Protein AF-A0A926CT52-F1 (afdb_monomer_lite)

Radius of gyration: 29.95 Å; chains: 1; bounding box: 28×57×95 Å

Sequence (84 aa):
MTKTLTTLFLFSLIACGQTSVKQESDINRTETIDGWKTLKEKNYSIQYPSTWELDQSGQMGTSFILFSSLEEKEDQFMENINLI

Secondary structure (DSSP, 8-state):
---------------------------------TTEEEEE-SS-EEEEETTSEEE-S-GGG-SEEEEPPPSSTT-----EEEE-

Foldseek 3Di:
DDDPDPPDPDPPPPPPPPPPPPPPVPPVCPVPPPQWDWDDDPPDIDIDGVQWDKDCPCPPNWNIKTWHDQPDPPGPDTDIDTHD

pLDDT: mean 79.3, std 20.88, range [42.0, 98.44]

Structure (mmCIF, N/CA/C/O backbone):
data_AF-A0A926CT52-F1
#
_entry.id   AF-A0A926CT52-F1
#
loop_
_atom_site.group_PDB
_atom_site.id
_atom_site.type_symbol
_atom_site.label_atom_id
_atom_site.label_alt_id
_atom_site.label_comp_id
_atom_site.label_asym_id
_atom_site.label_entity_id
_atom_site.label_seq_id
_atom_site.pdbx_PDB_ins_code
_atom_site.Cartn_x
_atom_site.Cartn_y
_atom_site.Cartn_z
_atom_site.occupancy
_atom_site.B_iso_or_equiv
_atom_site.auth_seq_id
_atom_site.auth_comp_id
_atom_site.auth_asym_id
_atom_site.auth_atom_id
_atom_site.pdbx_PDB_model_num
ATOM 1 N N . MET A 1 1 ? -15.666 -45.361 73.890 1.00 45.97 1 MET A N 1
ATOM 2 C CA . MET A 1 1 ? -16.445 -45.206 72.642 1.00 45.97 1 MET A CA 1
ATOM 3 C C . MET A 1 1 ? -16.427 -43.727 72.241 1.00 45.97 1 MET A C 1
ATOM 5 O O . MET A 1 1 ? -17.353 -43.000 72.547 1.00 45.97 1 MET A O 1
ATOM 9 N N . THR A 1 2 ? -15.282 -43.151 71.864 1.00 48.19 2 THR A N 1
ATOM 10 C CA . THR A 1 2 ? -14.794 -43.018 70.470 1.00 48.19 2 THR A CA 1
ATOM 11 C C . THR A 1 2 ? -15.885 -42.640 69.472 1.00 48.19 2 THR A C 1
ATOM 13 O O . THR A 1 2 ? -16.459 -43.560 68.904 1.00 48.19 2 THR A O 1
ATOM 16 N N . LYS A 1 3 ? -16.112 -41.336 69.232 1.00 47.22 3 LYS A N 1
ATOM 17 C CA . LYS A 1 3 ? -16.393 -40.738 67.901 1.00 47.22 3 LYS A CA 1
ATOM 18 C C . LYS A 1 3 ? -16.063 -39.231 67.894 1.00 47.22 3 LYS A C 1
ATOM 20 O O . LYS A 1 3 ? -16.916 -38.394 67.643 1.00 47.22 3 LYS A O 1
ATOM 25 N N . THR A 1 4 ? -14.811 -38.875 68.169 1.00 56.53 4 THR A N 1
ATOM 26 C CA . THR A 1 4 ? -14.217 -37.638 67.637 1.00 56.53 4 THR A CA 1
ATOM 27 C C . THR A 1 4 ? -13.718 -37.970 66.228 1.00 56.53 4 THR A C 1
ATOM 29 O O . THR A 1 4 ? -12.652 -38.565 66.098 1.00 56.53 4 THR A O 1
ATOM 32 N N . LEU A 1 5 ? -14.506 -37.704 65.179 1.00 56.41 5 LEU A N 1
ATOM 33 C CA . LEU A 1 5 ? -14.083 -37.967 63.789 1.00 56.41 5 LEU A CA 1
ATOM 34 C C . LEU A 1 5 ? -14.529 -36.882 62.802 1.00 56.41 5 LEU A C 1
ATOM 36 O O . LEU A 1 5 ? -14.850 -37.163 61.656 1.00 56.41 5 LEU A O 1
ATOM 40 N N . THR A 1 6 ? -14.518 -35.621 63.215 1.00 52.62 6 THR A N 1
ATOM 41 C CA . THR A 1 6 ? -14.762 -34.520 62.270 1.00 52.62 6 THR A CA 1
ATOM 42 C C . THR A 1 6 ? -13.656 -33.485 62.367 1.00 52.62 6 THR A C 1
ATOM 44 O O . THR A 1 6 ? -13.890 -32.291 62.494 1.00 52.62 6 THR A O 1
ATOM 47 N N . THR A 1 7 ? -12.419 -33.973 62.309 1.00 53.69 7 THR A N 1
ATOM 48 C CA . THR A 1 7 ? -11.239 -33.164 62.014 1.00 53.69 7 THR A CA 1
ATOM 49 C C . THR A 1 7 ? -10.653 -33.713 60.721 1.00 53.69 7 THR A C 1
ATOM 51 O O . THR A 1 7 ? -10.537 -34.928 60.583 1.00 53.69 7 THR A O 1
ATOM 54 N N . LEU A 1 8 ? -10.252 -32.812 59.819 1.00 56.62 8 LEU A N 1
ATOM 55 C CA . LEU A 1 8 ? -9.522 -33.068 58.571 1.00 56.62 8 LEU A CA 1
ATOM 56 C C . LEU A 1 8 ? -10.353 -33.243 57.282 1.00 56.62 8 LEU A C 1
ATOM 58 O O . LEU A 1 8 ? -10.066 -34.116 56.469 1.00 56.62 8 LEU A O 1
ATOM 62 N N . PHE A 1 9 ? -11.302 -32.338 57.008 1.00 51.38 9 PHE A N 1
ATOM 63 C CA . PHE A 1 9 ? -11.636 -32.035 55.608 1.00 51.38 9 PHE A CA 1
ATOM 64 C C . PHE A 1 9 ? -10.692 -30.947 55.080 1.00 51.38 9 PHE A C 1
ATOM 66 O O . PHE A 1 9 ? -10.949 -29.751 55.168 1.00 51.38 9 PHE A O 1
ATOM 73 N N . LEU A 1 10 ? -9.530 -31.439 54.645 1.00 52.38 10 LEU A N 1
ATOM 74 C CA . LEU A 1 10 ? -8.717 -30.983 53.520 1.00 52.38 10 LEU A CA 1
ATOM 75 C C . LEU A 1 10 ? -8.716 -29.478 53.191 1.00 52.38 10 LEU A C 1
ATOM 77 O O . LEU A 1 10 ? -9.536 -28.969 52.426 1.00 52.38 10 LEU A O 1
ATOM 81 N N . PHE A 1 11 ? -7.639 -28.839 53.652 1.00 55.72 11 PHE A N 1
ATOM 82 C CA . PHE A 1 11 ? -6.940 -27.712 53.030 1.00 55.72 11 PHE A CA 1
ATOM 83 C C . PHE A 1 11 ? -6.688 -27.941 51.521 1.00 55.72 1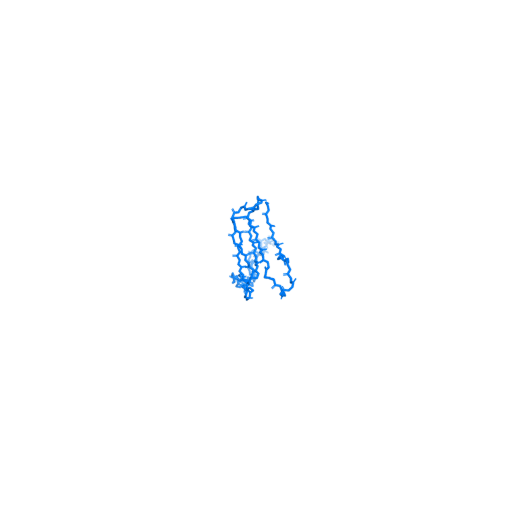1 PHE A C 1
ATOM 85 O O . PHE A 1 11 ? -5.573 -28.249 51.110 1.00 55.72 11 PHE A O 1
ATOM 92 N N . SER A 1 12 ? -7.712 -27.808 50.678 1.00 53.03 12 SER A N 1
ATOM 93 C CA . SER A 1 12 ? -7.594 -28.002 49.220 1.00 53.03 12 SER A CA 1
ATOM 94 C C . SER A 1 12 ? -7.868 -26.741 48.394 1.00 53.03 12 SER A C 1
ATOM 96 O O . SER A 1 12 ? -7.928 -26.812 47.173 1.00 53.03 12 SER A O 1
ATOM 98 N N . LEU A 1 13 ? -7.958 -25.566 49.027 1.00 59.25 13 LEU A N 1
ATOM 99 C CA . LEU A 1 13 ? -8.165 -24.293 48.317 1.00 59.25 13 LEU A CA 1
ATOM 100 C C . LEU A 1 13 ? -6.902 -23.440 48.144 1.00 59.25 13 LEU A C 1
ATOM 102 O O . LEU A 1 13 ? -6.993 -22.315 47.669 1.00 59.25 13 LEU A O 1
ATOM 106 N N . ILE A 1 14 ? -5.716 -23.978 48.437 1.00 62.75 14 ILE A N 1
ATOM 107 C CA . ILE A 1 14 ? -4.455 -23.376 47.979 1.00 62.75 14 ILE A CA 1
ATOM 108 C C . ILE A 1 14 ? -3.962 -24.173 46.768 1.00 62.75 14 ILE A C 1
ATOM 110 O O . ILE A 1 14 ? -2.842 -24.674 46.728 1.00 62.75 14 ILE A O 1
ATOM 114 N N . ALA A 1 15 ? -4.824 -24.318 45.759 1.00 56.75 15 ALA A N 1
ATOM 115 C CA . ALA A 1 15 ? -4.321 -24.477 44.407 1.00 56.75 15 ALA A CA 1
ATOM 116 C C . ALA A 1 15 ? -3.749 -23.110 44.034 1.00 56.75 15 ALA A C 1
ATOM 118 O O . ALA A 1 15 ? -4.475 -22.205 43.623 1.00 56.75 15 ALA A O 1
ATOM 119 N N . CYS A 1 16 ? -2.451 -22.941 44.296 1.00 57.81 16 CYS A N 1
ATOM 120 C CA . CYS A 1 16 ? -1.667 -21.844 43.763 1.00 57.81 16 CYS A CA 1
ATOM 121 C C . CYS A 1 16 ? -2.070 -21.648 42.303 1.00 57.81 16 CYS A C 1
ATOM 123 O O . CYS A 1 16 ? -1.874 -22.541 41.481 1.00 57.81 16 CYS A O 1
ATOM 125 N N . GLY A 1 17 ? -2.616 -20.475 41.988 1.00 53.62 17 GLY A N 1
ATOM 126 C CA . GLY A 1 17 ? -2.779 -19.989 40.626 1.00 53.62 17 GLY A CA 1
ATOM 127 C C . GLY A 1 17 ? -1.425 -19.719 39.973 1.00 53.62 17 GLY A C 1
ATOM 128 O O . GLY A 1 17 ? -1.194 -18.628 39.469 1.00 53.62 17 GLY A O 1
ATOM 129 N N . GLN A 1 18 ? -0.519 -20.699 39.968 1.00 60.31 18 GLN A N 1
ATOM 130 C CA . GLN A 1 18 ? 0.572 -20.762 39.009 1.00 60.31 18 GLN A CA 1
ATOM 131 C C . GLN A 1 18 ? -0.008 -21.286 37.695 1.00 60.31 18 GLN A C 1
ATOM 133 O O . GLN A 1 18 ? 0.345 -22.354 37.204 1.00 60.31 18 GLN A O 1
ATOM 138 N N . THR A 1 19 ? -0.875 -20.475 37.084 1.00 51.34 19 THR A N 1
ATOM 139 C CA . THR A 1 19 ? -0.752 -20.330 35.640 1.00 51.34 19 THR A CA 1
ATOM 140 C C . THR A 1 19 ? 0.667 -19.834 35.447 1.00 51.34 19 THR A C 1
ATOM 142 O O . THR A 1 19 ? 1.018 -18.738 35.889 1.00 51.34 19 THR A O 1
ATOM 145 N N . SER A 1 20 ? 1.514 -20.671 34.859 1.00 55.84 20 SER A N 1
ATOM 146 C CA . SER A 1 20 ? 2.697 -20.170 34.192 1.00 55.84 20 SER A CA 1
ATOM 147 C C . SER A 1 20 ? 2.182 -19.159 33.178 1.00 55.84 20 SER A C 1
ATOM 149 O O . SER A 1 20 ? 1.733 -19.526 32.094 1.00 55.84 20 SER A O 1
ATOM 151 N N . VAL A 1 21 ? 2.203 -17.878 33.546 1.00 48.44 21 VAL A N 1
ATOM 152 C CA . VAL A 1 21 ? 2.339 -16.821 32.563 1.00 48.44 21 VAL A CA 1
ATOM 153 C C . VAL A 1 21 ? 3.668 -17.165 31.914 1.00 48.44 21 VAL A C 1
ATOM 155 O O . VAL A 1 21 ? 4.736 -16.838 32.430 1.00 48.44 21 VAL A O 1
ATOM 158 N N . L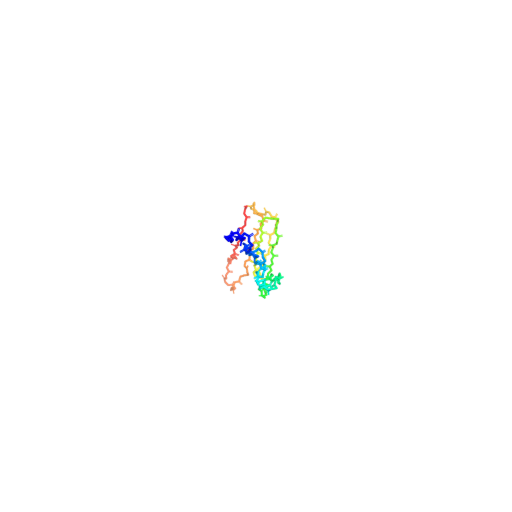YS A 1 22 ? 3.611 -17.930 30.817 1.00 42.00 22 LYS A N 1
ATOM 159 C CA . LYS A 1 22 ? 4.600 -17.758 29.772 1.00 42.00 22 LYS A CA 1
ATOM 160 C C . LYS A 1 22 ? 4.550 -16.267 29.532 1.00 42.00 22 LYS A C 1
ATOM 162 O O . LYS A 1 22 ? 3.549 -15.744 29.055 1.00 42.00 22 LYS A O 1
ATOM 167 N N . GLN A 1 23 ? 5.593 -15.598 29.984 1.00 46.81 23 GLN A N 1
ATOM 168 C CA . GLN A 1 23 ? 5.927 -14.274 29.537 1.00 46.81 23 GLN A CA 1
ATOM 169 C C . GLN A 1 23 ? 6.256 -14.461 28.050 1.00 46.81 23 GLN A C 1
ATOM 171 O O . GLN A 1 23 ? 7.413 -14.517 27.649 1.00 46.81 23 GLN A O 1
ATOM 176 N N . GLU A 1 24 ? 5.222 -14.641 27.222 1.00 51.97 24 GLU A N 1
ATOM 177 C CA . GLU A 1 24 ? 5.221 -13.956 25.951 1.00 51.97 24 GLU A CA 1
ATOM 178 C C . GLU A 1 24 ? 5.325 -12.507 26.380 1.00 51.97 24 GLU A C 1
ATOM 180 O O . GLU A 1 24 ? 4.397 -11.895 26.903 1.00 51.97 24 GLU A O 1
ATOM 185 N N . SER A 1 25 ? 6.557 -12.011 26.332 1.00 45.28 25 SER A N 1
ATOM 186 C CA . SER A 1 25 ? 6.758 -10.603 26.139 1.00 45.28 25 SER A CA 1
ATOM 187 C C . SER A 1 25 ? 5.862 -10.260 24.959 1.00 45.28 25 SER A C 1
ATOM 189 O O . SER A 1 25 ? 6.210 -10.582 23.820 1.00 45.28 25 SER A O 1
ATOM 191 N N . ASP A 1 26 ? 4.710 -9.666 25.252 1.00 49.69 26 ASP A N 1
ATOM 192 C CA . ASP A 1 26 ? 3.965 -8.802 24.352 1.00 49.69 26 ASP A CA 1
ATOM 193 C C . ASP A 1 26 ? 4.915 -7.663 23.966 1.00 49.69 26 ASP A C 1
ATOM 195 O O . ASP A 1 26 ? 4.787 -6.500 24.351 1.00 49.69 26 ASP A O 1
ATOM 199 N N . ILE A 1 27 ? 5.951 -8.007 23.204 1.00 47.41 27 ILE A N 1
ATOM 200 C CA . ILE A 1 27 ? 6.506 -7.084 22.258 1.00 47.41 27 ILE A CA 1
ATOM 201 C C . ILE A 1 27 ? 5.315 -6.879 21.346 1.00 47.41 27 ILE A C 1
ATOM 203 O O . ILE A 1 27 ? 4.893 -7.799 20.649 1.00 47.41 27 ILE A O 1
ATOM 207 N N . ASN A 1 28 ? 4.764 -5.673 21.397 1.00 50.34 28 ASN A N 1
ATOM 208 C CA . ASN A 1 28 ? 4.099 -5.028 20.283 1.00 50.34 28 ASN A CA 1
ATOM 209 C C . ASN A 1 28 ? 5.021 -5.106 19.059 1.00 50.34 28 ASN A C 1
ATOM 211 O O . ASN A 1 28 ? 5.541 -4.096 18.583 1.00 50.34 28 ASN A O 1
ATOM 215 N N . ARG A 1 29 ? 5.281 -6.309 18.552 1.00 53.06 29 ARG A N 1
ATOM 216 C CA . ARG A 1 29 ? 5.895 -6.517 17.272 1.00 53.06 29 ARG A CA 1
ATOM 217 C C . ARG A 1 29 ? 4.731 -6.292 16.332 1.00 53.06 29 ARG A C 1
ATOM 219 O O . ARG A 1 29 ? 4.064 -7.205 15.867 1.00 53.06 29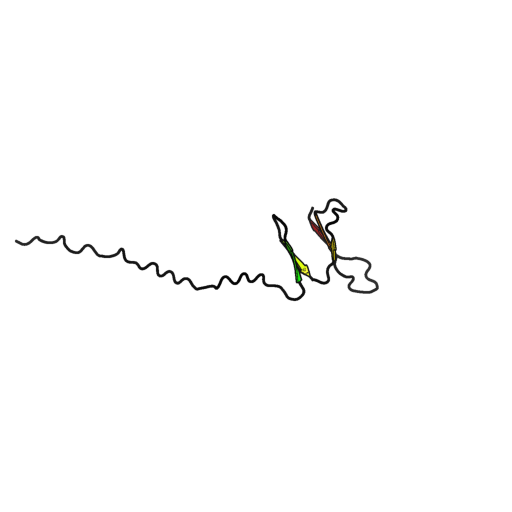 ARG A O 1
ATOM 226 N N . THR A 1 30 ? 4.491 -5.008 16.080 1.00 57.59 30 THR A N 1
ATOM 227 C CA . THR A 1 30 ? 4.242 -4.615 14.703 1.00 57.59 30 THR A CA 1
ATOM 228 C C . THR A 1 30 ? 5.424 -5.248 13.980 1.00 57.59 30 THR A C 1
ATOM 230 O O . THR A 1 30 ? 6.547 -4.778 14.155 1.00 57.59 30 THR A O 1
ATOM 233 N N . GLU A 1 31 ? 5.236 -6.434 13.392 1.00 59.88 31 GLU A N 1
ATOM 234 C CA . GLU A 1 31 ? 6.241 -7.025 12.520 1.00 59.88 31 GLU A CA 1
ATOM 235 C C . GLU A 1 31 ? 6.352 -6.011 11.396 1.00 59.88 31 GLU A C 1
ATOM 237 O O . GLU A 1 31 ? 5.540 -5.991 10.477 1.00 59.88 31 GLU A O 1
ATOM 242 N N . THR A 1 32 ? 7.258 -5.051 11.563 1.00 62.91 32 THR A N 1
ATOM 243 C CA . THR A 1 32 ? 7.629 -4.125 10.516 1.00 62.91 32 THR A CA 1
ATOM 244 C C . THR A 1 32 ? 8.303 -5.011 9.495 1.00 62.91 32 THR A C 1
ATOM 246 O O . THR A 1 32 ? 9.478 -5.350 9.644 1.00 62.91 32 THR A O 1
ATOM 249 N N . ILE A 1 33 ? 7.513 -5.486 8.534 1.00 80.75 33 ILE A N 1
ATOM 250 C CA . ILE A 1 33 ? 8.045 -6.155 7.362 1.00 80.75 33 ILE A CA 1
ATOM 251 C C . ILE A 1 33 ? 8.958 -5.113 6.727 1.00 80.75 33 ILE A C 1
ATOM 253 O O . ILE A 1 33 ? 8.515 -4.007 6.407 1.00 80.75 33 ILE A O 1
ATOM 257 N N . ASP A 1 34 ? 10.251 -5.415 6.663 1.00 86.75 34 ASP A N 1
ATOM 258 C CA . ASP A 1 34 ? 11.225 -4.460 6.154 1.00 86.75 34 ASP A CA 1
ATOM 259 C C . ASP A 1 34 ? 10.834 -4.040 4.731 1.00 86.75 34 ASP A C 1
ATOM 261 O O . ASP A 1 34 ? 10.404 -4.859 3.916 1.00 86.75 34 ASP A O 1
ATOM 265 N N . GLY A 1 35 ? 10.890 -2.738 4.464 1.00 92.94 35 GLY A N 1
ATOM 266 C CA . GLY A 1 35 ? 10.406 -2.168 3.209 1.00 92.94 35 GLY A CA 1
ATOM 267 C C . GLY A 1 35 ? 8.883 -2.057 3.062 1.00 92.94 35 GLY A C 1
ATOM 268 O O . GLY A 1 35 ? 8.439 -1.760 1.954 1.00 92.94 35 GLY A O 1
ATOM 269 N N . TRP A 1 36 ? 8.078 -2.232 4.118 1.00 96.44 36 TRP A N 1
ATOM 270 C CA . TRP A 1 36 ? 6.624 -1.995 4.099 1.00 96.44 36 TRP A CA 1
ATOM 271 C C . TRP A 1 36 ? 6.218 -0.776 4.936 1.00 96.44 36 TRP A C 1
ATOM 273 O O . TRP A 1 36 ? 6.830 -0.441 5.950 1.00 96.44 36 TRP A O 1
ATOM 283 N N . LYS A 1 37 ? 5.153 -0.103 4.501 1.00 96.44 37 LYS A N 1
ATOM 284 C CA . LYS A 1 37 ? 4.476 0.992 5.203 1.00 96.44 37 LYS A CA 1
ATOM 285 C C . LYS A 1 37 ? 3.141 0.492 5.753 1.00 96.44 37 LYS A C 1
ATOM 287 O O . LYS A 1 37 ? 2.584 -0.486 5.262 1.00 96.44 37 LYS A O 1
ATOM 292 N N . THR A 1 38 ? 2.613 1.163 6.773 1.00 96.75 38 THR A N 1
ATOM 293 C CA . THR A 1 38 ? 1.285 0.867 7.330 1.00 96.75 38 THR A CA 1
ATOM 294 C C . THR A 1 38 ? 0.402 2.103 7.258 1.00 96.75 38 THR A C 1
ATOM 296 O O . THR A 1 38 ? 0.726 3.118 7.874 1.00 96.75 38 THR A O 1
ATOM 299 N N . LEU A 1 39 ? -0.742 1.993 6.582 1.00 97.31 39 LEU A N 1
ATOM 300 C CA . LEU A 1 39 ? -1.849 2.934 6.723 1.00 97.31 39 LEU A CA 1
ATOM 301 C C . LEU A 1 39 ? -2.705 2.468 7.906 1.00 97.31 39 LEU A C 1
ATOM 303 O O . LEU A 1 39 ? -3.203 1.339 7.912 1.00 97.31 39 LEU A O 1
ATOM 307 N N . LYS A 1 40 ? -2.830 3.314 8.933 1.00 97.06 40 LYS A N 1
ATOM 308 C CA . LYS A 1 40 ? -3.661 3.056 10.115 1.00 97.06 40 LYS A CA 1
ATOM 309 C C . LYS A 1 40 ? -4.847 4.003 10.107 1.00 97.06 40 LYS A C 1
ATOM 311 O O . LYS A 1 40 ? -4.665 5.209 10.222 1.00 97.06 40 LYS A O 1
ATOM 316 N N . GLU A 1 41 ? -6.037 3.432 10.049 1.00 96.38 41 GLU A N 1
ATOM 317 C CA . GLU A 1 41 ? -7.301 4.150 10.089 1.00 96.38 41 GLU A CA 1
ATOM 318 C C . GLU A 1 41 ? -8.119 3.701 11.301 1.00 96.38 41 GLU A C 1
ATOM 320 O O . GLU A 1 41 ? -7.769 2.751 12.006 1.00 96.38 41 GLU A O 1
ATOM 325 N N . LYS A 1 42 ? -9.226 4.395 11.579 1.00 95.19 42 LYS A N 1
ATOM 326 C CA . LYS A 1 42 ? -10.024 4.147 12.792 1.00 95.19 42 LYS A CA 1
ATOM 327 C C . LYS A 1 42 ? -10.509 2.693 12.919 1.00 95.19 42 LYS A C 1
ATOM 329 O O . LYS A 1 42 ? -10.531 2.160 14.023 1.00 95.19 42 LYS A O 1
ATOM 334 N N . ASN A 1 43 ? -10.920 2.083 11.805 1.00 96.00 43 ASN A N 1
ATOM 335 C CA . ASN A 1 43 ? -11.584 0.771 11.784 1.00 96.00 43 ASN A CA 1
ATOM 336 C C . ASN A 1 43 ? -10.821 -0.290 10.978 1.00 96.00 43 ASN A C 1
ATOM 338 O O . ASN A 1 43 ? -11.264 -1.434 10.911 1.00 96.00 43 ASN A O 1
ATOM 342 N N . TYR A 1 44 ? -9.715 0.083 10.337 1.00 95.81 44 TYR A N 1
ATOM 343 C CA . TYR A 1 44 ? -8.908 -0.828 9.539 1.00 95.81 44 TYR A CA 1
ATOM 344 C C . TYR A 1 44 ? -7.450 -0.385 9.529 1.00 95.81 44 TYR A C 1
ATOM 346 O O . TYR A 1 44 ? -7.112 0.764 9.811 1.00 95.81 44 TYR A O 1
ATOM 354 N N . SER A 1 45 ? -6.577 -1.312 9.177 1.00 96.44 45 SER A N 1
ATOM 355 C CA . SER A 1 45 ? -5.211 -1.003 8.796 1.00 96.44 45 SER A CA 1
ATOM 356 C C . SER A 1 45 ? -4.821 -1.868 7.611 1.00 96.44 45 SER A C 1
ATOM 358 O O . SER A 1 45 ? -5.344 -2.968 7.427 1.00 96.44 45 SER A O 1
ATOM 360 N N . ILE A 1 46 ? -3.907 -1.355 6.800 1.00 96.62 46 ILE A N 1
ATOM 361 C CA . ILE A 1 46 ? -3.320 -2.100 5.694 1.00 96.62 46 ILE A CA 1
ATOM 362 C C . ILE A 1 46 ? -1.819 -1.852 5.674 1.00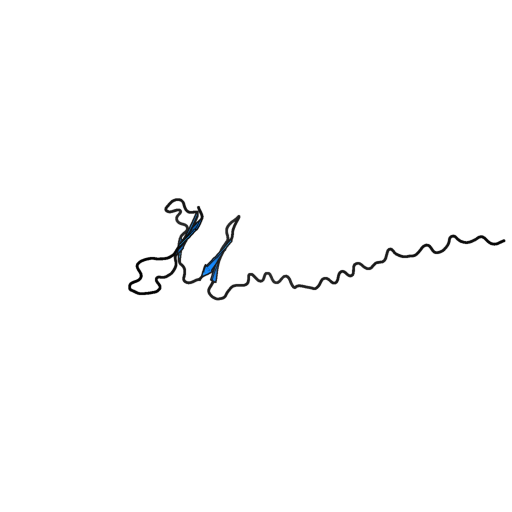 96.62 46 ILE A C 1
ATOM 364 O O . ILE A 1 46 ? -1.352 -0.722 5.833 1.00 96.62 46 ILE A O 1
ATOM 368 N N . GLN A 1 47 ? -1.062 -2.932 5.519 1.00 97.06 47 GLN A N 1
ATOM 369 C CA . GLN A 1 47 ? 0.359 -2.856 5.223 1.00 97.06 47 GLN A CA 1
ATOM 370 C C . GLN A 1 47 ? 0.546 -2.972 3.716 1.00 97.06 47 GLN A C 1
ATOM 372 O O . GLN A 1 47 ? -0.127 -3.780 3.078 1.00 97.06 47 GLN A O 1
ATOM 377 N N . TYR A 1 48 ? 1.451 -2.173 3.163 1.00 96.81 48 TYR A N 1
ATOM 378 C CA . TYR A 1 48 ? 1.741 -2.150 1.733 1.00 96.81 48 TYR A CA 1
ATOM 379 C C . TYR A 1 48 ? 3.233 -1.908 1.471 1.00 96.81 48 TYR A C 1
ATOM 381 O O . TYR A 1 48 ? 3.906 -1.316 2.324 1.00 96.81 48 TYR A O 1
ATOM 389 N N . PRO A 1 49 ? 3.781 -2.345 0.322 1.00 96.44 49 PRO A N 1
ATOM 390 C CA . PRO A 1 49 ? 5.179 -2.102 -0.010 1.00 96.44 49 PRO A CA 1
ATOM 391 C C . PRO A 1 49 ? 5.499 -0.607 -0.025 1.00 96.44 49 PRO A C 1
ATOM 393 O O . PRO A 1 49 ? 4.732 0.214 -0.517 1.00 96.44 49 PRO A O 1
ATOM 396 N N . SER A 1 50 ? 6.662 -0.229 0.493 1.00 95.94 50 SER A N 1
ATOM 397 C CA . SER A 1 50 ? 7.081 1.175 0.580 1.00 95.94 50 SER A CA 1
ATOM 398 C C . SER A 1 50 ? 7.278 1.849 -0.780 1.00 95.94 50 SER A C 1
ATOM 400 O O . SER A 1 50 ? 7.231 3.082 -0.835 1.00 95.94 50 SER A O 1
ATOM 402 N N . THR A 1 51 ? 7.470 1.050 -1.833 1.00 95.12 51 THR A N 1
ATOM 403 C CA . THR A 1 51 ? 7.566 1.457 -3.240 1.00 95.12 51 THR A CA 1
ATOM 404 C C . THR A 1 51 ? 6.216 1.807 -3.858 1.00 95.12 51 THR A C 1
ATOM 406 O O . THR A 1 51 ? 6.187 2.476 -4.885 1.00 95.12 51 THR A O 1
ATOM 409 N N . TRP A 1 52 ? 5.108 1.380 -3.248 1.00 97.44 52 TRP A N 1
ATOM 410 C CA . TRP A 1 52 ? 3.771 1.702 -3.732 1.00 97.44 52 TRP A CA 1
ATOM 411 C C . TRP A 1 52 ? 3.367 3.114 -3.304 1.00 97.44 52 TRP A C 1
ATOM 413 O O . TRP A 1 52 ? 3.707 3.586 -2.208 1.00 97.44 52 TRP A O 1
ATOM 423 N N . GLU A 1 53 ? 2.626 3.783 -4.180 1.00 97.69 53 GLU A N 1
ATOM 424 C CA . GLU A 1 53 ? 2.105 5.126 -3.951 1.00 97.69 53 GLU A CA 1
ATOM 425 C C . GLU A 1 53 ? 0.742 5.050 -3.259 1.00 97.69 53 GLU A C 1
ATOM 427 O O . GLU A 1 53 ? -0.134 4.299 -3.679 1.00 97.69 53 GLU A O 1
ATOM 432 N N . LEU A 1 54 ? 0.567 5.821 -2.182 1.00 98.00 54 LEU A N 1
ATOM 433 C CA . LEU A 1 54 ? -0.700 5.942 -1.463 1.00 98.00 54 LEU A CA 1
ATOM 434 C C . LEU A 1 54 ? -1.404 7.236 -1.877 1.00 98.00 54 LEU A C 1
ATOM 436 O O . LEU A 1 54 ? -0.885 8.324 -1.632 1.00 98.00 54 LEU A O 1
ATOM 440 N N . ASP A 1 55 ? -2.615 7.102 -2.404 1.00 98.19 55 ASP A N 1
ATOM 441 C CA . ASP A 1 55 ? -3.531 8.196 -2.705 1.00 98.19 55 ASP A CA 1
ATOM 442 C C . ASP A 1 55 ? -4.750 8.137 -1.769 1.00 98.19 55 ASP A C 1
ATOM 444 O O . ASP A 1 55 ? -5.452 7.130 -1.702 1.00 98.19 55 ASP A O 1
ATOM 448 N N . GLN A 1 56 ? -5.009 9.227 -1.041 1.00 97.50 56 GLN A N 1
ATOM 449 C CA . GLN A 1 56 ? -6.176 9.403 -0.161 1.00 97.50 56 GLN A CA 1
ATOM 450 C C . GLN A 1 56 ? -7.048 10.600 -0.589 1.00 97.50 56 GLN A C 1
ATOM 452 O O . GLN A 1 56 ? -7.744 11.201 0.229 1.00 97.50 56 GLN A O 1
ATOM 457 N N . SER A 1 57 ? -7.000 10.990 -1.866 1.00 98.12 57 SER A N 1
ATOM 458 C CA . SER A 1 57 ? -7.717 12.152 -2.416 1.00 98.12 57 SER A CA 1
ATOM 459 C C . SER A 1 57 ? -9.240 12.005 -2.442 1.00 98.12 57 SER A C 1
ATOM 461 O O . SER A 1 57 ? -9.947 13.003 -2.580 1.00 98.12 57 SER A O 1
ATOM 463 N N . GLY A 1 58 ? -9.763 10.783 -2.336 1.00 96.88 58 GLY A N 1
ATOM 464 C CA . GLY A 1 58 ? -11.194 10.524 -2.490 1.00 96.88 58 GLY A CA 1
ATOM 465 C C . GLY A 1 58 ? -11.648 10.346 -3.940 1.00 96.88 58 GLY A C 1
ATOM 466 O O . GLY A 1 58 ? -12.853 10.263 -4.200 1.00 96.88 58 GLY A O 1
ATOM 467 N N . GLN A 1 59 ? -10.720 10.332 -4.906 1.00 96.25 59 GLN A N 1
ATOM 468 C CA . GLN A 1 59 ? -11.080 10.214 -6.316 1.00 96.25 59 GLN A CA 1
ATOM 469 C C . GLN A 1 59 ? -11.870 8.932 -6.593 1.00 96.25 59 GLN A C 1
ATOM 471 O O . GLN A 1 59 ? -11.692 7.911 -5.937 1.00 96.25 59 GLN A O 1
ATOM 476 N N . MET A 1 60 ? -12.794 8.998 -7.553 1.00 94.88 60 MET A N 1
ATOM 477 C CA . MET A 1 60 ? -13.677 7.876 -7.903 1.00 94.88 60 MET A CA 1
ATOM 478 C C . MET A 1 60 ? -14.500 7.313 -6.722 1.00 94.88 60 MET A C 1
ATOM 480 O O . MET A 1 60 ? -15.040 6.215 -6.824 1.00 94.88 60 MET A O 1
ATOM 484 N N . GLY A 1 61 ? -14.639 8.061 -5.619 1.00 97.44 61 GLY A N 1
ATOM 485 C CA . GLY A 1 61 ? -15.407 7.643 -4.445 1.00 97.44 61 GLY A CA 1
ATOM 486 C C . GLY A 1 61 ? -14.687 6.650 -3.529 1.00 97.44 61 GLY A C 1
ATOM 487 O O . GLY A 1 61 ? -15.340 6.043 -2.689 1.00 97.44 61 GLY A O 1
ATOM 488 N N . THR A 1 62 ? -13.373 6.470 -3.676 1.00 97.75 62 THR A N 1
ATOM 489 C CA . THR A 1 62 ? -12.585 5.565 -2.823 1.00 97.75 62 THR A CA 1
ATOM 490 C C . THR A 1 62 ? -12.100 6.258 -1.550 1.00 97.75 62 THR A C 1
ATOM 492 O O . THR A 1 62 ? -11.763 7.436 -1.584 1.00 97.75 62 THR A O 1
ATOM 495 N N . SER A 1 63 ? -11.958 5.521 -0.450 1.00 97.38 63 SER A N 1
ATOM 496 C CA . SER A 1 63 ? -11.264 5.980 0.762 1.00 97.38 63 SER A CA 1
ATOM 497 C C . SER A 1 63 ? -9.747 6.104 0.559 1.00 97.38 63 SER A C 1
ATOM 499 O O . SER A 1 63 ? -9.133 7.058 1.034 1.00 97.38 63 SER A O 1
ATOM 501 N N . PHE A 1 64 ? -9.140 5.141 -0.139 1.00 98.19 64 PHE A N 1
ATOM 502 C CA . PHE A 1 64 ? -7.745 5.195 -0.576 1.00 98.19 64 PHE A CA 1
ATOM 503 C C . PHE A 1 64 ? -7.540 4.359 -1.843 1.00 98.19 64 PHE A C 1
ATOM 505 O O . PHE A 1 64 ? -8.324 3.444 -2.125 1.00 98.19 64 PHE A O 1
ATOM 512 N N . ILE A 1 65 ? -6.440 4.629 -2.544 1.00 98.38 65 ILE A N 1
ATOM 513 C CA . ILE A 1 65 ? -5.887 3.789 -3.604 1.00 98.38 65 ILE A CA 1
ATOM 514 C C . ILE A 1 65 ? -4.392 3.600 -3.331 1.00 98.38 65 ILE A C 1
ATOM 516 O O . ILE A 1 65 ? -3.676 4.554 -3.037 1.00 98.38 65 ILE A O 1
ATOM 520 N N . LEU A 1 66 ? -3.926 2.358 -3.393 1.00 98.44 66 LEU A N 1
ATOM 521 C CA . LEU A 1 66 ? -2.513 2.007 -3.386 1.00 98.44 66 LEU A CA 1
ATOM 522 C C . LEU A 1 66 ? -2.125 1.592 -4.799 1.00 98.44 66 LEU A C 1
ATOM 524 O O . LEU A 1 66 ? -2.678 0.610 -5.290 1.00 98.44 66 LEU A O 1
ATOM 528 N N . PHE A 1 67 ? -1.195 2.306 -5.425 1.00 97.75 67 PHE A N 1
ATOM 529 C CA . PHE A 1 67 ? -0.713 2.005 -6.771 1.00 97.75 67 PHE A CA 1
ATOM 530 C C . PHE A 1 67 ? 0.656 1.318 -6.737 1.00 97.75 67 PHE A C 1
ATOM 532 O O . PHE A 1 67 ? 1.564 1.779 -6.034 1.00 97.75 67 PHE A O 1
ATOM 539 N N . SER A 1 68 ? 0.817 0.241 -7.508 1.00 96.69 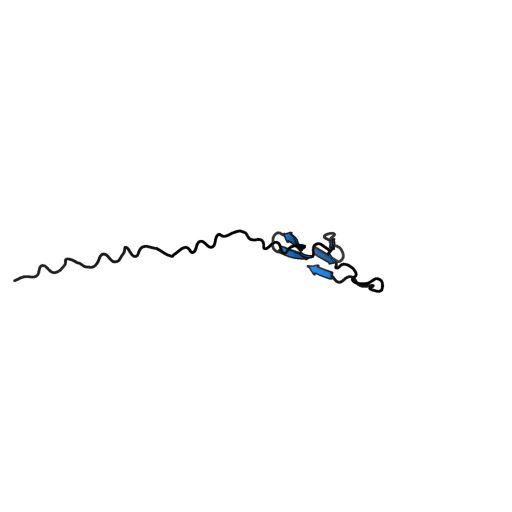68 SER A N 1
ATOM 540 C CA . SER A 1 68 ? 2.119 -0.379 -7.759 1.00 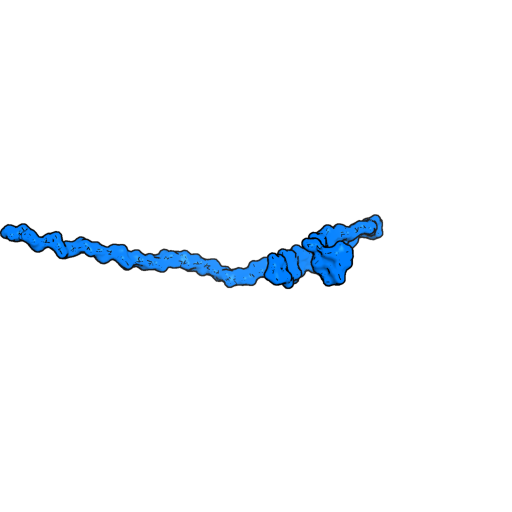96.69 68 SER A CA 1
ATOM 541 C C . SER A 1 68 ? 3.034 0.556 -8.560 1.00 96.69 68 SER A C 1
ATOM 543 O O . SER A 1 68 ? 2.597 1.524 -9.182 1.00 96.69 68 SER A O 1
ATOM 545 N N . SER A 1 69 ? 4.337 0.279 -8.527 1.00 93.50 69 SER A N 1
ATOM 546 C CA . SER A 1 69 ? 5.263 0.824 -9.525 1.00 93.50 69 SER A CA 1
ATOM 547 C C . SER A 1 69 ? 5.102 0.045 -10.832 1.00 93.50 69 SER A C 1
ATOM 549 O O . SER A 1 69 ? 4.868 -1.157 -10.772 1.00 93.50 69 SER A O 1
ATOM 551 N N . LEU A 1 70 ? 5.305 0.695 -11.981 1.00 93.25 70 LEU A N 1
ATOM 552 C CA . LEU A 1 70 ? 5.441 -0.013 -13.259 1.00 93.25 70 LEU A CA 1
ATOM 553 C C . LEU A 1 70 ? 6.633 -0.974 -13.195 1.00 93.25 70 LEU A C 1
ATOM 555 O O . LEU A 1 70 ? 7.715 -0.575 -12.747 1.00 93.25 70 LEU A O 1
ATOM 559 N N . GLU A 1 71 ? 6.441 -2.214 -13.639 1.00 88.50 71 GLU A N 1
ATOM 560 C CA . GLU A 1 71 ? 7.503 -3.227 -13.586 1.00 88.50 71 GLU A CA 1
ATOM 561 C C . GLU A 1 71 ? 8.508 -3.056 -14.733 1.00 88.50 71 GLU A C 1
ATOM 563 O O . GLU A 1 71 ? 9.710 -3.229 -14.539 1.00 88.50 71 GLU A O 1
ATOM 568 N N . GLU A 1 72 ? 8.026 -2.655 -15.913 1.00 90.94 72 GLU A N 1
ATOM 569 C CA . GLU A 1 72 ? 8.816 -2.543 -17.141 1.00 90.94 72 GLU A CA 1
ATOM 570 C C . GLU A 1 72 ? 8.477 -1.266 -17.919 1.00 90.94 72 GLU A C 1
ATOM 572 O O . GLU A 1 72 ? 7.458 -0.614 -17.698 1.00 90.94 72 GLU A O 1
ATOM 577 N N . LYS A 1 73 ? 9.328 -0.885 -18.876 1.00 88.31 73 LYS A N 1
ATOM 578 C CA . LYS A 1 73 ? 9.126 0.347 -19.659 1.00 88.31 73 LYS A CA 1
ATOM 579 C C . LYS A 1 73 ? 7.897 0.280 -20.572 1.00 88.31 73 LYS A C 1
ATOM 581 O O . LYS A 1 73 ? 7.277 1.305 -20.852 1.00 88.31 73 LYS A O 1
ATOM 586 N N . GLU A 1 74 ? 7.596 -0.905 -21.086 1.00 93.94 74 GLU A N 1
ATOM 587 C CA . GLU A 1 74 ? 6.448 -1.164 -21.953 1.00 93.94 74 GLU A CA 1
ATOM 588 C C . GLU A 1 74 ? 5.166 -1.435 -21.159 1.00 93.94 74 GLU A C 1
ATOM 590 O O . GLU A 1 74 ? 4.093 -1.516 -21.761 1.00 93.94 74 GLU A O 1
ATOM 595 N N . ASP A 1 75 ? 5.268 -1.554 -19.833 1.00 91.88 75 ASP A N 1
ATOM 596 C CA . ASP A 1 75 ? 4.112 -1.678 -18.965 1.00 91.88 75 ASP A CA 1
ATOM 597 C C . ASP A 1 75 ? 3.323 -0.363 -18.958 1.00 91.88 75 ASP A C 1
ATOM 599 O O . ASP A 1 75 ? 3.860 0.731 -18.771 1.00 91.88 75 ASP A O 1
ATOM 603 N N . GLN A 1 76 ? 2.027 -0.474 -19.230 1.00 91.62 76 GLN A N 1
ATOM 604 C CA . GLN A 1 76 ? 1.115 0.664 -19.312 1.00 91.62 76 GLN A CA 1
ATOM 605 C C . GLN A 1 76 ? 0.093 0.661 -18.178 1.00 91.62 76 GLN A C 1
ATOM 607 O O . GLN A 1 76 ? -0.767 1.546 -18.144 1.00 91.62 76 GLN A O 1
ATOM 612 N N . PHE A 1 77 ? 0.139 -0.333 -17.292 1.00 93.81 77 PHE A N 1
ATOM 613 C CA . PHE A 1 77 ? -0.849 -0.505 -16.246 1.00 93.81 77 PHE A CA 1
ATOM 614 C C . PHE A 1 77 ? -0.182 -0.508 -14.876 1.00 93.81 77 PHE A C 1
ATOM 616 O O . PHE A 1 77 ? 0.768 -1.228 -14.634 1.00 93.81 77 PHE A O 1
ATOM 623 N N . MET A 1 78 ? -0.707 0.312 -13.968 1.00 93.88 78 MET A N 1
ATOM 624 C CA . MET A 1 78 ? -0.322 0.278 -12.561 1.00 93.88 78 MET A CA 1
ATOM 625 C C . MET A 1 78 ? -1.409 -0.484 -11.809 1.00 93.88 78 MET A C 1
ATOM 627 O O . MET A 1 78 ? -2.550 -0.009 -11.697 1.00 93.88 78 MET A O 1
ATOM 631 N N . GLU A 1 79 ? -1.073 -1.670 -11.305 1.00 96.25 79 GLU A N 1
ATOM 632 C CA . GLU A 1 79 ? -1.949 -2.411 -10.405 1.00 96.25 79 GLU A CA 1
ATOM 633 C C . GLU A 1 79 ? -2.349 -1.532 -9.230 1.00 96.25 79 GLU A C 1
ATOM 635 O O . GLU A 1 79 ? -1.582 -0.710 -8.725 1.00 96.25 79 GLU A O 1
ATOM 640 N N . ASN A 1 80 ? -3.582 -1.722 -8.773 1.00 96.88 80 ASN A N 1
ATOM 641 C CA . ASN A 1 80 ? -4.074 -0.987 -7.631 1.00 96.88 80 ASN A CA 1
ATOM 642 C C . ASN A 1 80 ? -4.909 -1.846 -6.693 1.00 96.88 80 ASN A C 1
ATOM 644 O O . ASN A 1 80 ? -5.616 -2.766 -7.105 1.00 96.88 80 ASN A O 1
ATOM 648 N N . ILE A 1 81 ? -4.825 -1.496 -5.414 1.00 97.81 81 ILE A N 1
ATOM 649 C CA . ILE A 1 81 ? -5.726 -1.958 -4.361 1.00 97.81 81 ILE A CA 1
ATOM 650 C C . ILE A 1 81 ? -6.462 -0.724 -3.852 1.00 97.81 81 ILE A C 1
ATOM 652 O O . ILE A 1 81 ? -5.830 0.270 -3.500 1.00 97.81 81 ILE A O 1
ATOM 656 N N . ASN A 1 82 ? -7.790 -0.781 -3.797 1.00 97.75 82 ASN A N 1
ATOM 657 C CA . ASN A 1 82 ? -8.621 0.322 -3.327 1.00 97.75 82 ASN A CA 1
ATOM 658 C C . ASN A 1 82 ? -9.662 -0.148 -2.305 1.00 97.75 82 ASN A C 1
ATOM 660 O O . ASN A 1 82 ? -9.951 -1.341 -2.185 1.00 97.75 82 ASN A O 1
ATOM 664 N N . LEU A 1 83 ? -10.201 0.812 -1.555 1.00 97.31 83 LEU A N 1
ATOM 665 C CA . LEU A 1 83 ? -11.308 0.619 -0.622 1.00 97.31 83 LEU A CA 1
ATOM 666 C C . LEU A 1 83 ? -12.378 1.679 -0.892 1.00 97.31 83 LEU A C 1
ATOM 668 O O . LEU A 1 83 ? -12.037 2.852 -1.034 1.00 97.31 83 LEU A O 1
ATOM 672 N N . ILE A 1 84 ? -13.648 1.273 -0.931 1.00 93.69 84 ILE A N 1
ATOM 673 C CA . ILE A 1 84 ? -14.829 2.140 -1.093 1.00 93.69 84 ILE A CA 1
ATOM 674 C C . ILE A 1 84 ? -15.583 2.199 0.232 1.00 93.69 84 ILE A C 1
ATOM 676 O O . ILE A 1 84 ? -15.802 1.117 0.823 1.00 93.69 84 ILE A O 1
#